Protein AF-A0A512D9S6-F1 (afdb_monomer_lite)

Secondary structure (DSSP, 8-state):
---------S-------THHHHHHHHHHHHHHHHHHHHHHHHHHS--TTSSPPTT-HHHHHHHHHHHHHHHHHHHHHTTTT----------

Sequence (91 aa):
MANTARNTTHDRRLSTETKASTKTTELYLYVAAVLAVVITALVVGNGEGGGEDPFGAEQALRYITFLTIGYMVARGLAKSGSRDFYDEHGN

pLDDT: mean 72.77, std 17.36, range [40.72, 97.06]

Foldseek 3Di:
DDDDDPDDDDDPPPVPCCVVVVVVVLVVVLVVVLVVLVVCQVVQQPPPDPDHRPRHPVNSVVVNVVSVVVSCCVVVVVPPPDPPPPPPPDD

Structure (mmCIF, N/CA/C/O backbone):
data_AF-A0A512D9S6-F1
#
_entry.id   AF-A0A512D9S6-F1
#
loop_
_atom_site.group_PDB
_atom_site.id
_atom_site.type_symbol
_atom_site.label_atom_id
_atom_site.label_alt_id
_atom_site.label_comp_id
_atom_site.label_asym_id
_atom_site.label_entity_id
_atom_site.label_seq_id
_atom_site.pdbx_PDB_ins_code
_atom_site.Cartn_x
_atom_site.Cartn_y
_atom_site.Cartn_z
_atom_site.occupancy
_atom_site.B_iso_or_equiv
_atom_site.auth_seq_id
_atom_site.auth_comp_id
_atom_site.auth_asym_id
_atom_site.auth_atom_id
_atom_site.pdbx_PDB_model_num
ATOM 1 N N . MET A 1 1 ? -33.103 -0.074 57.620 1.00 40.72 1 MET A N 1
ATOM 2 C CA . MET A 1 1 ? -33.355 -1.101 56.585 1.00 40.72 1 MET A CA 1
ATOM 3 C C . MET A 1 1 ? -33.298 -0.410 55.235 1.00 40.72 1 MET A C 1
ATOM 5 O O . MET A 1 1 ? -34.220 0.320 54.912 1.00 40.72 1 MET A O 1
ATOM 9 N N . ALA A 1 2 ? -32.191 -0.541 54.506 1.00 43.78 2 ALA A N 1
ATOM 10 C CA . ALA A 1 2 ? -32.032 0.058 53.184 1.00 43.78 2 ALA A CA 1
ATOM 11 C C . ALA A 1 2 ? -32.010 -1.066 52.151 1.00 43.78 2 ALA A C 1
ATOM 13 O O . ALA A 1 2 ? -31.129 -1.921 52.213 1.00 43.78 2 ALA A O 1
ATOM 14 N N . ASN A 1 3 ? -32.974 -1.091 51.230 1.00 51.38 3 ASN A N 1
ATOM 15 C CA . ASN A 1 3 ? -32.790 -1.817 49.983 1.00 51.38 3 ASN A CA 1
ATOM 16 C C . ASN A 1 3 ? -33.729 -1.314 48.883 1.00 51.38 3 ASN A C 1
ATOM 18 O O . ASN A 1 3 ? -34.873 -0.954 49.146 1.00 51.38 3 ASN A O 1
ATOM 22 N N . THR A 1 4 ? -33.225 -1.432 47.657 1.00 60.38 4 THR A N 1
ATOM 23 C CA . THR A 1 4 ? -33.967 -1.435 46.391 1.00 60.38 4 THR A CA 1
ATOM 24 C C . THR A 1 4 ? -34.185 -0.085 45.711 1.00 60.38 4 THR A C 1
ATOM 26 O O . THR A 1 4 ? -35.269 0.481 45.725 1.00 60.38 4 THR A O 1
ATOM 29 N N . ALA A 1 5 ? -33.172 0.327 44.948 1.00 51.09 5 ALA A N 1
ATOM 30 C CA . ALA A 1 5 ? -33.385 0.844 43.596 1.00 51.09 5 ALA A CA 1
ATOM 31 C C . ALA A 1 5 ? -32.134 0.576 42.744 1.00 51.09 5 ALA A C 1
ATOM 33 O O . ALA A 1 5 ? -31.356 1.470 42.424 1.00 51.09 5 ALA A O 1
ATOM 34 N N . ARG A 1 6 ? -31.922 -0.698 42.388 1.00 57.47 6 ARG A N 1
ATOM 35 C CA . ARG A 1 6 ? -31.040 -1.062 41.273 1.00 57.47 6 ARG A CA 1
ATOM 36 C C . ARG A 1 6 ? -31.740 -0.641 39.983 1.00 57.47 6 ARG A C 1
ATOM 38 O O . ARG A 1 6 ? -32.505 -1.422 39.430 1.00 57.47 6 ARG A O 1
ATOM 45 N N . ASN A 1 7 ? -31.512 0.590 39.533 1.00 56.66 7 ASN A N 1
ATOM 46 C CA . ASN A 1 7 ? -31.963 1.023 38.216 1.00 56.66 7 ASN A CA 1
ATOM 47 C C . ASN A 1 7 ? -30.876 0.707 37.183 1.00 56.66 7 ASN A C 1
ATOM 49 O O . ASN A 1 7 ? -30.034 1.529 36.837 1.00 56.66 7 ASN A O 1
ATOM 53 N N . THR A 1 8 ? -30.875 -0.545 36.736 1.00 68.19 8 THR A N 1
ATOM 54 C CA . THR A 1 8 ? -30.311 -0.942 35.450 1.00 68.19 8 THR A CA 1
ATOM 55 C C . THR A 1 8 ? -31.031 -0.188 34.339 1.00 68.19 8 THR A C 1
ATOM 57 O O . THR A 1 8 ? -32.256 -0.279 34.277 1.00 68.19 8 THR A O 1
ATOM 60 N N . THR A 1 9 ? -30.282 0.486 33.462 1.00 63.97 9 THR A N 1
ATOM 61 C CA . THR A 1 9 ? -30.443 0.613 31.990 1.00 63.97 9 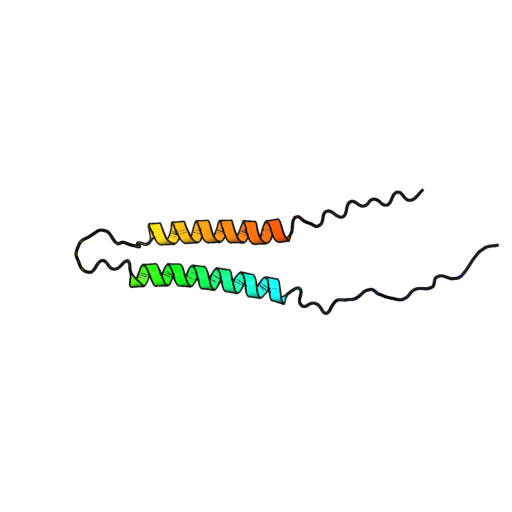THR A CA 1
ATOM 62 C C . THR A 1 9 ? -29.928 1.990 31.548 1.00 63.97 9 THR A C 1
ATOM 64 O O . THR A 1 9 ? -30.123 2.965 32.267 1.00 63.97 9 THR A O 1
ATOM 67 N N . HIS A 1 10 ? -29.366 2.049 30.333 1.00 52.88 10 HIS A N 1
ATOM 68 C CA . HIS A 1 10 ? -28.815 3.207 29.602 1.00 52.88 10 HIS A CA 1
ATOM 69 C C . HIS A 1 10 ? -27.357 3.514 29.989 1.00 52.88 10 HIS A C 1
ATOM 71 O O . HIS A 1 10 ? -27.073 3.920 31.100 1.00 52.88 10 HIS A O 1
ATOM 77 N N . ASP A 1 11 ? -26.338 3.338 29.155 1.00 55.19 11 ASP A N 1
ATOM 78 C CA . ASP A 1 11 ? -26.315 3.292 27.702 1.00 55.19 11 ASP A CA 1
ATOM 79 C C . ASP A 1 11 ? -25.012 2.563 27.326 1.00 55.19 11 ASP A C 1
ATOM 81 O O . ASP A 1 11 ? -23.980 3.172 27.047 1.00 55.19 11 ASP A O 1
ATOM 85 N N . ARG A 1 12 ? -25.017 1.219 27.358 1.00 52.88 12 ARG A N 1
ATOM 86 C CA . ARG A 1 12 ? -24.056 0.466 26.545 1.00 52.88 12 ARG A CA 1
ATOM 87 C C . ARG A 1 12 ? -24.468 0.741 25.111 1.00 52.88 12 ARG A C 1
ATOM 89 O O . ARG A 1 12 ? -25.167 -0.060 24.495 1.00 52.88 12 ARG A O 1
ATOM 96 N N . ARG A 1 13 ? -24.029 1.888 24.594 1.00 52.44 13 ARG A N 1
ATOM 97 C CA . ARG A 1 13 ? -23.842 2.096 23.170 1.00 52.44 13 ARG A CA 1
ATOM 98 C C . ARG A 1 13 ? -22.821 1.055 22.750 1.00 52.44 13 ARG A C 1
ATOM 100 O O . ARG A 1 13 ? -21.622 1.298 22.667 1.00 52.44 13 ARG A O 1
ATOM 107 N N . LEU A 1 14 ? -23.349 -0.141 22.511 1.00 54.97 14 LEU A N 1
ATOM 108 C CA . LEU A 1 14 ? -23.027 -0.983 21.385 1.00 54.97 14 LEU A CA 1
ATOM 109 C C . LEU A 1 14 ? -23.071 -0.046 20.178 1.00 54.97 14 LEU A C 1
ATOM 111 O O . LEU A 1 14 ? -24.071 0.043 19.471 1.00 54.97 14 LEU A O 1
ATOM 115 N N . SER A 1 15 ? -22.021 0.764 20.019 1.00 55.75 15 SER A N 1
ATOM 116 C CA . SER A 1 15 ? -21.710 1.398 18.757 1.00 55.75 15 SER A CA 1
ATOM 117 C C . SER A 1 15 ? -21.549 0.225 17.821 1.00 55.75 15 SER A C 1
ATOM 119 O O . SER A 1 15 ? -20.499 -0.414 17.820 1.00 55.75 15 SER A O 1
ATOM 121 N N . THR A 1 16 ? -22.654 -0.108 17.152 1.00 56.03 16 THR A N 1
ATOM 122 C CA . THR A 1 16 ? -22.733 -0.658 15.807 1.00 56.03 16 THR A CA 1
ATOM 123 C C . THR A 1 16 ? -21.323 -0.803 15.267 1.00 56.03 16 THR A C 1
ATOM 125 O O . THR A 1 16 ? -20.658 0.183 14.934 1.00 56.03 16 THR A O 1
ATOM 128 N N . GLU A 1 17 ? -20.870 -2.044 15.359 1.00 50.78 17 GLU A N 1
ATOM 129 C CA . GLU A 1 17 ? -19.512 -2.536 15.266 1.00 50.78 17 GLU A CA 1
ATOM 130 C C . GLU A 1 17 ? -18.912 -2.310 13.873 1.00 50.78 17 GLU A C 1
ATOM 132 O O . GLU A 1 17 ? -18.485 -3.230 13.189 1.00 50.78 17 GLU A O 1
ATOM 137 N N . THR A 1 18 ? -18.739 -1.058 13.465 1.00 58.47 18 THR A N 1
ATOM 138 C CA . THR A 1 18 ? -17.880 -0.694 12.329 1.00 58.47 18 THR A CA 1
ATOM 139 C C . THR A 1 18 ? -16.393 -0.776 12.724 1.00 58.47 18 THR A C 1
ATOM 141 O O . THR A 1 18 ? -15.512 -0.314 12.008 1.00 58.47 18 THR A O 1
ATOM 144 N N . LYS A 1 19 ? -16.069 -1.404 13.865 1.00 53.94 19 LYS A N 1
ATOM 145 C CA . LYS A 1 19 ? -14.697 -1.690 14.320 1.00 53.94 19 LYS A CA 1
ATOM 146 C C . LYS A 1 19 ? -13.974 -2.680 13.396 1.00 53.94 19 LYS A C 1
ATOM 148 O O . LYS A 1 19 ? -12.749 -2.655 13.326 1.00 53.94 19 LYS A O 1
ATOM 153 N N . ALA A 1 20 ? -14.706 -3.537 12.679 1.00 56.25 20 ALA A N 1
ATOM 154 C CA . ALA A 1 20 ? -14.111 -4.468 11.718 1.00 56.25 20 ALA A CA 1
ATOM 155 C C . ALA A 1 20 ? -13.732 -3.796 10.384 1.00 56.25 20 ALA A C 1
ATOM 157 O O . ALA A 1 20 ? -12.776 -4.223 9.733 1.00 56.25 20 ALA A O 1
ATOM 158 N N . SER A 1 21 ? -14.447 -2.733 9.990 1.00 55.84 21 SER A N 1
ATOM 159 C CA . SER A 1 21 ? -14.233 -2.063 8.700 1.00 55.84 21 SER A CA 1
ATOM 160 C C . SER A 1 21 ? -12.848 -1.419 8.626 1.00 55.84 21 SER A C 1
ATOM 162 O O . SER A 1 21 ? -12.099 -1.680 7.689 1.00 55.84 21 SER A O 1
ATOM 164 N N . THR A 1 22 ? -12.433 -0.689 9.667 1.00 59.62 22 THR A N 1
ATOM 165 C CA . THR A 1 22 ? -11.102 -0.058 9.702 1.00 59.62 22 THR A CA 1
ATOM 166 C C . THR A 1 22 ? -9.972 -1.084 9.645 1.00 59.62 22 THR A C 1
ATOM 168 O O . THR A 1 22 ? -9.038 -0.912 8.869 1.00 59.62 22 THR A O 1
ATOM 171 N N . LYS A 1 23 ? -10.098 -2.204 10.370 1.00 62.41 23 LYS A N 1
ATOM 172 C CA . LYS A 1 23 ? -9.109 -3.295 10.365 1.00 62.41 23 LYS A CA 1
ATOM 173 C C . LYS A 1 23 ? -8.915 -3.912 8.974 1.00 62.41 23 LYS A C 1
ATOM 175 O O . LYS A 1 23 ? -7.818 -4.365 8.655 1.00 62.41 23 LYS A O 1
ATOM 180 N N . THR A 1 24 ? -9.977 -3.956 8.171 1.00 71.56 24 THR A N 1
ATOM 181 C CA . THR A 1 24 ? -9.950 -4.578 6.842 1.00 71.56 24 THR A CA 1
ATOM 182 C C . THR A 1 24 ? -9.477 -3.581 5.784 1.00 71.56 24 THR A C 1
ATOM 184 O O . THR A 1 24 ? -8.601 -3.914 4.992 1.00 71.56 24 THR A O 1
ATOM 187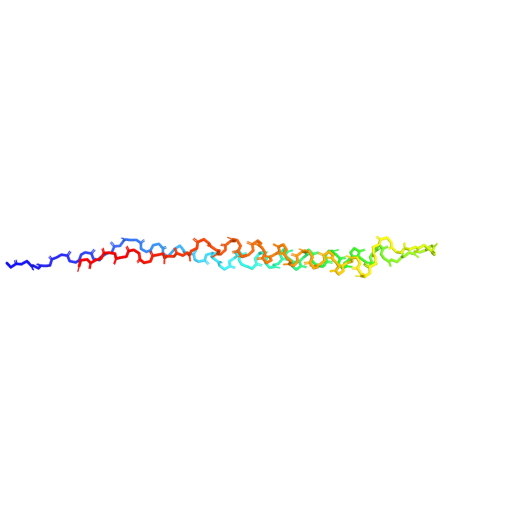 N N . THR A 1 25 ? -9.964 -2.337 5.819 1.00 79.69 25 THR A N 1
ATOM 188 C CA . THR A 1 25 ? -9.515 -1.264 4.916 1.00 79.69 25 THR A CA 1
ATOM 189 C C . THR A 1 25 ? -8.021 -0.982 5.068 1.00 79.69 25 THR A C 1
ATOM 191 O O . THR A 1 25 ? -7.323 -0.840 4.071 1.00 79.69 25 THR A O 1
ATOM 194 N N . GLU A 1 26 ? -7.496 -0.975 6.293 1.00 79.12 26 GLU A N 1
ATOM 195 C CA . GLU A 1 26 ? -6.065 -0.772 6.550 1.00 79.12 26 GLU A CA 1
ATOM 196 C C . GLU A 1 26 ? -5.197 -1.913 5.989 1.00 79.12 26 GLU A C 1
ATOM 198 O O . GLU A 1 26 ? -4.157 -1.665 5.381 1.00 79.12 26 GLU A O 1
ATOM 203 N N . LEU A 1 27 ? -5.644 -3.169 6.126 1.00 84.44 27 LEU A N 1
ATOM 204 C CA . LEU A 1 27 ? -4.962 -4.322 5.531 1.00 84.44 27 LEU A CA 1
ATOM 205 C C . LEU A 1 27 ? -4.986 -4.254 3.999 1.00 84.44 27 LEU A C 1
ATOM 207 O O . LEU A 1 27 ? -3.966 -4.512 3.363 1.00 84.44 27 LEU A O 1
ATOM 211 N N . TYR A 1 28 ? -6.125 -3.886 3.406 1.00 87.56 28 TYR A N 1
ATOM 212 C CA . TYR A 1 28 ? -6.233 -3.721 1.957 1.00 87.56 28 TYR A CA 1
ATOM 213 C C . TYR A 1 28 ? -5.318 -2.617 1.434 1.00 87.56 28 TYR A C 1
ATOM 215 O O . TYR A 1 28 ? -4.680 -2.816 0.404 1.00 87.56 28 TYR A O 1
ATOM 223 N N . LEU A 1 29 ? -5.199 -1.493 2.147 1.00 90.25 29 LEU A N 1
ATOM 224 C CA . LEU A 1 29 ? -4.262 -0.428 1.785 1.00 90.25 29 LEU A CA 1
ATOM 225 C C . LEU A 1 29 ? -2.811 -0.914 1.824 1.00 90.25 29 LEU A C 1
ATOM 227 O O . LEU A 1 29 ? -2.057 -0.641 0.893 1.00 90.25 29 LEU A O 1
ATOM 231 N N . TYR A 1 30 ? -2.428 -1.678 2.852 1.00 91.25 30 TYR A N 1
ATOM 232 C CA . TYR A 1 30 ? -1.096 -2.280 2.919 1.00 91.25 30 TYR A CA 1
ATOM 233 C C . TYR A 1 30 ? -0.841 -3.239 1.745 1.00 91.25 30 TYR A C 1
ATOM 235 O O . TYR A 1 30 ? 0.177 -3.119 1.066 1.00 91.25 30 TYR A O 1
ATOM 243 N N . VAL A 1 31 ? -1.778 -4.147 1.451 1.00 94.06 31 VAL A N 1
ATOM 244 C CA . VAL A 1 31 ? -1.652 -5.091 0.327 1.00 94.06 31 VAL A CA 1
ATOM 245 C C . VAL A 1 31 ? -1.570 -4.352 -1.010 1.00 94.06 31 VAL A C 1
ATOM 247 O O . VAL A 1 31 ? -0.703 -4.662 -1.823 1.00 94.06 31 VAL A O 1
ATOM 250 N N . ALA A 1 32 ? -2.421 -3.348 -1.231 1.00 96.00 32 ALA A N 1
ATOM 251 C CA . ALA A 1 32 ? -2.392 -2.528 -2.438 1.00 96.00 32 ALA A CA 1
ATOM 252 C C . ALA A 1 32 ? -1.046 -1.804 -2.603 1.00 96.00 32 ALA A C 1
ATOM 254 O O . ALA A 1 32 ? -0.500 -1.770 -3.704 1.00 96.00 32 ALA A O 1
ATOM 255 N N . ALA A 1 33 ? -0.473 -1.286 -1.514 1.00 96.25 33 ALA A N 1
ATOM 256 C CA . ALA A 1 33 ? 0.838 -0.645 -1.536 1.00 96.25 33 ALA A CA 1
ATOM 257 C C . ALA A 1 33 ? 1.972 -1.636 -1.854 1.00 96.25 33 ALA A C 1
ATOM 259 O O . ALA A 1 33 ? 2.843 -1.325 -2.664 1.00 96.25 33 ALA A O 1
ATOM 260 N N . VAL A 1 34 ? 1.947 -2.847 -1.285 1.00 96.94 34 VAL A N 1
ATOM 261 C CA . VAL A 1 34 ? 2.912 -3.910 -1.625 1.00 96.94 34 VAL A CA 1
ATOM 262 C C . VAL A 1 34 ? 2.808 -4.288 -3.105 1.00 96.94 34 VAL A C 1
ATOM 264 O O . VAL A 1 34 ? 3.827 -4.370 -3.788 1.00 96.94 34 VAL A O 1
ATOM 267 N N . LEU A 1 35 ? 1.589 -4.459 -3.625 1.00 97.06 35 LEU A N 1
ATOM 268 C CA . LEU A 1 35 ? 1.367 -4.748 -5.044 1.00 97.06 35 LEU A CA 1
ATOM 269 C C . LEU A 1 35 ? 1.880 -3.620 -5.942 1.00 97.06 35 LEU A C 1
ATOM 271 O O . LEU A 1 35 ? 2.514 -3.903 -6.953 1.00 97.06 35 LEU A O 1
ATOM 275 N N . ALA A 1 36 ? 1.673 -2.357 -5.566 1.00 96.12 36 ALA A N 1
ATOM 276 C CA . ALA A 1 36 ? 2.203 -1.221 -6.314 1.00 96.12 36 ALA A CA 1
ATOM 277 C C . ALA A 1 36 ? 3.741 -1.246 -6.389 1.00 96.12 36 ALA A C 1
ATOM 279 O O . ALA A 1 36 ? 4.303 -0.990 -7.455 1.00 96.12 36 ALA A O 1
ATOM 280 N N . VAL A 1 37 ? 4.428 -1.612 -5.299 1.00 96.12 37 VAL A N 1
ATOM 281 C CA . VAL A 1 37 ? 5.895 -1.769 -5.284 1.00 96.12 37 VAL A CA 1
ATOM 282 C C . VAL A 1 37 ? 6.342 -2.898 -6.214 1.00 96.12 37 VAL A C 1
ATOM 284 O O . VAL A 1 37 ? 7.269 -2.706 -6.999 1.00 96.12 37 VAL A O 1
ATOM 287 N N . VAL A 1 38 ? 5.667 -4.051 -6.178 1.00 94.62 38 VAL A N 1
ATOM 288 C CA . VAL A 1 38 ? 5.968 -5.179 -7.077 1.00 94.62 38 VAL A CA 1
ATOM 289 C C . VAL A 1 38 ? 5.749 -4.788 -8.537 1.00 94.62 38 VAL A C 1
ATOM 291 O O . VAL A 1 38 ? 6.623 -5.021 -9.364 1.00 94.62 38 VAL A O 1
ATOM 294 N N . ILE A 1 39 ? 4.622 -4.147 -8.859 1.00 93.12 39 ILE A N 1
ATOM 295 C CA . ILE A 1 39 ? 4.328 -3.678 -10.221 1.00 93.12 39 ILE A CA 1
ATOM 296 C C . ILE A 1 39 ? 5.389 -2.679 -10.680 1.00 93.12 39 ILE A C 1
ATOM 298 O O . ILE A 1 39 ? 5.872 -2.783 -11.800 1.00 93.12 39 ILE A O 1
ATOM 302 N N . THR A 1 40 ? 5.802 -1.753 -9.813 1.00 91.75 40 THR A N 1
ATOM 303 C CA . THR A 1 40 ? 6.868 -0.793 -10.129 1.00 91.75 40 THR A CA 1
ATOM 304 C C . THR A 1 40 ? 8.168 -1.515 -10.468 1.00 91.75 40 THR A C 1
ATOM 306 O O . THR A 1 40 ? 8.786 -1.192 -11.474 1.00 91.75 40 THR A O 1
ATOM 309 N N . ALA A 1 41 ? 8.546 -2.540 -9.699 1.00 90.56 41 ALA A N 1
ATOM 310 C CA . ALA A 1 41 ? 9.724 -3.353 -9.996 1.00 90.56 41 ALA A CA 1
ATOM 311 C C . ALA A 1 41 ? 9.622 -4.113 -11.313 1.00 90.56 41 ALA A C 1
ATOM 313 O O . ALA A 1 41 ? 10.597 -4.189 -12.046 1.00 90.56 41 ALA A O 1
ATOM 314 N N . LEU A 1 42 ? 8.440 -4.618 -11.656 1.00 87.56 42 LEU A N 1
ATOM 315 C CA . LEU A 1 42 ? 8.231 -5.292 -12.935 1.00 87.56 42 LEU A CA 1
ATOM 316 C C . LEU A 1 42 ? 8.222 -4.325 -14.123 1.00 87.56 42 LEU A C 1
ATOM 318 O O . LEU A 1 42 ? 8.602 -4.721 -15.216 1.00 87.56 42 LEU A O 1
ATOM 322 N N . VAL A 1 43 ? 7.769 -3.084 -13.940 1.00 88.00 43 VAL A N 1
ATOM 323 C CA . VAL A 1 43 ? 7.703 -2.080 -15.015 1.00 88.00 43 VAL A CA 1
ATOM 324 C C . VAL A 1 43 ? 9.052 -1.393 -15.221 1.00 88.00 43 VAL A C 1
ATOM 326 O O . VAL A 1 43 ? 9.434 -1.125 -16.354 1.00 88.0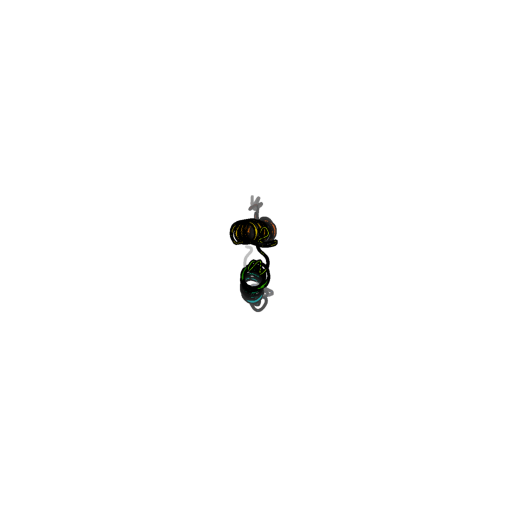0 43 VAL A O 1
ATOM 329 N N . VAL A 1 44 ? 9.764 -1.097 -14.134 1.00 85.06 44 VAL A N 1
ATOM 330 C CA . VAL A 1 44 ? 10.976 -0.262 -14.134 1.00 85.06 44 VAL A CA 1
ATOM 331 C C . VAL A 1 44 ? 12.257 -1.093 -14.050 1.00 85.06 44 VAL A C 1
ATOM 333 O O . VAL A 1 44 ? 13.295 -0.662 -14.540 1.00 85.06 44 VAL A O 1
ATOM 336 N N . GLY A 1 45 ? 12.203 -2.283 -13.451 1.00 76.50 45 GLY A N 1
ATOM 337 C CA . GLY A 1 45 ? 13.347 -3.181 -13.271 1.00 76.50 45 GLY A CA 1
ATOM 338 C C . GLY A 1 45 ? 13.676 -4.051 -14.483 1.00 76.50 45 GLY A C 1
ATOM 339 O O . GLY A 1 45 ? 14.321 -5.074 -14.317 1.00 76.50 45 GLY A O 1
ATOM 340 N N . ASN A 1 46 ? 13.200 -3.690 -15.677 1.00 68.50 46 ASN A N 1
ATOM 341 C CA . ASN A 1 46 ? 13.678 -4.273 -16.927 1.00 68.50 46 ASN A CA 1
ATOM 342 C C . ASN A 1 46 ? 14.501 -3.199 -17.638 1.00 68.50 46 ASN A C 1
ATOM 344 O O . ASN A 1 46 ? 13.985 -2.463 -18.476 1.00 68.50 46 ASN A O 1
ATOM 348 N N . GLY A 1 47 ? 15.767 -3.049 -17.262 1.00 63.19 47 GLY A N 1
ATOM 349 C CA . GLY A 1 47 ? 16.705 -2.160 -17.928 1.00 63.19 47 GLY A CA 1
ATOM 350 C C . GLY A 1 47 ? 16.928 -2.592 -19.376 1.00 63.19 47 GLY A C 1
ATOM 351 O O . GLY A 1 47 ? 17.837 -3.363 -19.671 1.00 63.19 47 GLY A O 1
ATOM 352 N N . GLU A 1 48 ? 16.137 -2.058 -20.308 1.00 63.28 48 GLU A N 1
ATOM 353 C CA . GLU A 1 48 ? 16.204 -2.339 -21.754 1.00 63.28 48 GLU A CA 1
ATOM 354 C C . GLU A 1 48 ? 17.525 -1.880 -22.432 1.00 63.28 48 GLU A C 1
ATOM 356 O O . GLU A 1 48 ? 17.623 -1.858 -23.656 1.00 63.28 48 GLU A O 1
ATOM 361 N N . GLY A 1 49 ? 18.569 -1.522 -21.673 1.00 58.03 49 GLY A N 1
ATOM 362 C CA . GLY A 1 49 ? 19.764 -0.845 -22.193 1.00 58.03 49 GLY A CA 1
ATOM 363 C C . GLY A 1 49 ? 21.104 -1.167 -21.525 1.00 58.03 49 GLY A C 1
ATOM 364 O O . GLY A 1 49 ? 22.037 -0.387 -21.685 1.00 58.03 49 GLY A O 1
ATOM 365 N N . GLY A 1 50 ? 21.237 -2.274 -20.784 1.00 57.09 50 GLY A N 1
ATOM 366 C CA . GLY A 1 50 ? 22.539 -2.724 -20.254 1.00 57.09 50 GLY A CA 1
ATOM 367 C C . GLY A 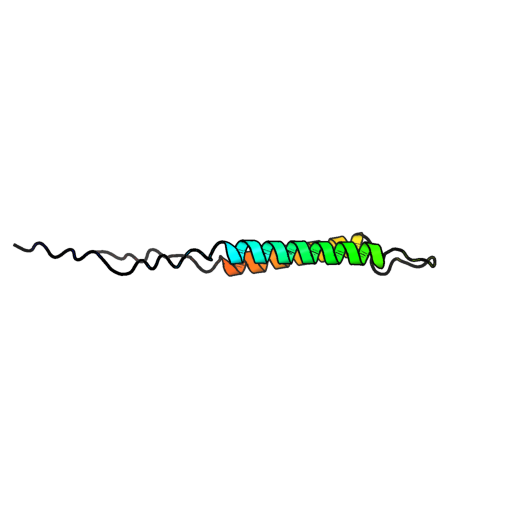1 50 ? 23.112 -1.905 -19.085 1.00 57.09 50 GLY A C 1
ATOM 368 O O . GLY A 1 50 ? 24.294 -2.042 -18.774 1.00 57.09 50 GLY A O 1
ATOM 369 N N . GLY A 1 51 ? 22.293 -1.063 -18.449 1.00 64.12 51 GLY A N 1
ATOM 370 C CA . GLY A 1 51 ? 22.603 -0.373 -17.191 1.00 64.12 51 GLY A CA 1
ATOM 371 C C . GLY A 1 51 ? 21.973 -1.061 -15.976 1.00 64.12 51 GLY A C 1
ATOM 372 O O . GLY A 1 51 ? 21.137 -1.947 -16.132 1.00 64.12 51 GLY A O 1
ATOM 373 N N . GLU A 1 52 ? 22.377 -0.648 -14.770 1.00 68.88 52 GLU A N 1
ATOM 374 C CA . GLU A 1 52 ? 21.781 -1.109 -13.507 1.00 68.88 52 GLU A CA 1
ATOM 375 C C . GLU A 1 52 ? 20.271 -0.835 -13.484 1.00 68.88 52 GLU A C 1
ATOM 377 O O . GLU A 1 52 ? 19.837 0.272 -13.813 1.00 68.88 52 GLU A O 1
ATOM 382 N N . ASP A 1 53 ? 19.476 -1.831 -13.079 1.00 75.38 53 ASP A N 1
ATOM 383 C CA . ASP A 1 53 ? 18.027 -1.681 -12.965 1.00 75.38 53 ASP A CA 1
ATOM 384 C C . ASP A 1 53 ? 17.692 -0.578 -11.950 1.00 75.38 53 ASP A C 1
ATOM 386 O O . ASP A 1 53 ? 17.959 -0.742 -10.753 1.00 75.38 53 ASP A O 1
ATOM 390 N N . PRO A 1 54 ? 17.049 0.526 -12.375 1.00 77.81 54 PRO A N 1
ATOM 391 C CA . PRO A 1 54 ? 16.759 1.641 -11.479 1.00 77.81 54 PRO A CA 1
ATOM 392 C C . PRO A 1 54 ? 15.802 1.251 -10.343 1.00 77.81 54 PRO A C 1
ATOM 394 O O . PRO A 1 54 ? 15.734 1.938 -9.322 1.00 77.81 54 PRO A O 1
ATOM 397 N N . PHE A 1 55 ? 15.070 0.141 -10.493 1.00 85.00 55 PHE A N 1
ATOM 398 C CA . PHE A 1 55 ? 14.232 -0.426 -9.442 1.00 85.00 55 PHE A CA 1
ATOM 399 C C . PHE A 1 55 ? 14.161 -1.957 -9.537 1.00 85.00 55 PHE A C 1
ATOM 401 O O . PHE A 1 55 ? 13.181 -2.531 -10.009 1.00 85.00 55 PHE A O 1
ATOM 408 N N . GLY A 1 56 ? 15.223 -2.623 -9.086 1.00 85.88 56 GLY A N 1
ATOM 409 C CA . GLY A 1 56 ? 15.304 -4.084 -9.045 1.00 85.88 56 GLY A CA 1
ATOM 410 C C . GLY A 1 56 ? 14.601 -4.738 -7.845 1.00 85.88 56 GLY A C 1
ATOM 411 O O . GLY A 1 56 ? 14.041 -4.084 -6.958 1.00 85.88 56 GLY A O 1
ATOM 412 N N . ALA A 1 57 ? 14.683 -6.070 -7.787 1.00 88.62 57 ALA A N 1
ATOM 413 C CA . ALA A 1 57 ? 14.046 -6.887 -6.750 1.00 88.62 57 ALA A CA 1
ATOM 414 C C . ALA A 1 57 ? 14.532 -6.565 -5.323 1.00 88.62 57 ALA A C 1
ATOM 416 O O . ALA A 1 57 ? 13.723 -6.513 -4.397 1.00 88.62 57 ALA A O 1
ATOM 417 N N . GLU A 1 58 ? 15.831 -6.312 -5.134 1.00 90.56 58 GLU A N 1
ATOM 418 C CA . GLU A 1 58 ? 16.384 -5.940 -3.824 1.00 90.56 58 GLU A CA 1
ATOM 419 C C . GLU A 1 58 ? 15.761 -4.636 -3.306 1.00 90.56 58 GLU A C 1
ATOM 421 O O . GLU A 1 58 ? 15.287 -4.566 -2.167 1.00 90.56 58 GLU A O 1
ATOM 426 N N . GLN A 1 59 ? 15.690 -3.619 -4.169 1.00 91.81 59 GLN A N 1
ATOM 427 C CA . GLN A 1 59 ? 15.112 -2.323 -3.834 1.00 91.81 59 GLN A CA 1
ATOM 428 C C . GLN A 1 59 ? 13.618 -2.457 -3.500 1.00 91.81 59 GLN A C 1
ATOM 430 O O . GLN A 1 59 ? 13.147 -1.901 -2.504 1.00 91.81 59 GLN A O 1
ATOM 435 N N . ALA A 1 60 ? 12.884 -3.260 -4.275 1.00 93.75 60 ALA A N 1
ATOM 436 C CA . ALA A 1 60 ? 11.479 -3.562 -4.026 1.00 93.75 60 ALA A CA 1
ATOM 437 C C . ALA A 1 60 ? 11.262 -4.217 -2.650 1.00 93.75 60 ALA A C 1
ATOM 439 O O . ALA A 1 60 ? 10.424 -3.763 -1.868 1.00 93.75 60 ALA A O 1
ATOM 440 N N . LEU A 1 61 ? 12.054 -5.237 -2.307 1.00 95.12 61 LEU A N 1
ATOM 441 C CA . LEU A 1 61 ? 11.968 -5.923 -1.013 1.00 95.12 61 LEU A CA 1
ATOM 442 C C . LEU A 1 61 ? 12.321 -5.001 0.158 1.00 95.12 61 LEU A C 1
ATOM 444 O O . LEU A 1 61 ? 11.682 -5.060 1.215 1.00 95.12 61 LEU A O 1
ATOM 448 N N . ARG A 1 62 ? 13.291 -4.103 -0.032 1.00 96.00 62 ARG A N 1
ATOM 449 C CA . ARG A 1 62 ? 13.651 -3.091 0.964 1.00 96.00 62 ARG A CA 1
ATOM 450 C C . ARG A 1 62 ? 12.480 -2.148 1.246 1.00 96.00 62 ARG A C 1
ATOM 452 O O . ARG A 1 62 ? 12.140 -1.933 2.411 1.00 96.00 62 ARG A O 1
ATOM 459 N N . TYR A 1 63 ? 11.809 -1.651 0.205 1.00 95.88 63 TYR A N 1
ATOM 460 C CA . TYR A 1 63 ? 10.616 -0.817 0.372 1.00 95.88 63 TYR A CA 1
ATOM 461 C C . TYR A 1 63 ? 9.453 -1.572 1.016 1.00 95.88 63 TYR A C 1
ATOM 463 O O . TYR A 1 63 ? 8.838 -1.035 1.934 1.00 95.88 63 TYR A O 1
ATOM 471 N N . ILE A 1 64 ? 9.190 -2.823 0.621 1.00 96.38 64 ILE A N 1
ATOM 472 C CA . ILE A 1 64 ? 8.160 -3.670 1.251 1.00 96.38 64 ILE A CA 1
ATOM 473 C C . ILE A 1 64 ? 8.447 -3.863 2.745 1.00 96.38 64 ILE A C 1
ATOM 475 O O . ILE A 1 64 ? 7.534 -3.789 3.570 1.00 96.38 64 ILE A O 1
ATOM 479 N N . THR A 1 65 ? 9.711 -4.062 3.118 1.00 96.25 65 THR A N 1
ATOM 480 C CA . THR A 1 65 ? 10.120 -4.190 4.523 1.00 96.25 65 THR A CA 1
ATOM 481 C C . THR A 1 65 ? 9.805 -2.916 5.305 1.00 96.25 65 THR A C 1
ATOM 483 O O . THR A 1 65 ? 9.165 -2.987 6.354 1.00 96.25 65 THR A O 1
ATOM 486 N N . PHE A 1 66 ? 10.163 -1.740 4.776 1.00 96.00 66 PHE A N 1
ATOM 487 C CA . PHE A 1 66 ? 9.809 -0.461 5.402 1.00 96.00 66 PHE A CA 1
ATOM 488 C C . PHE A 1 66 ? 8.295 -0.256 5.505 1.00 96.00 66 PHE A C 1
ATOM 490 O O . PHE A 1 66 ? 7.811 0.172 6.551 1.00 96.00 66 PHE A O 1
ATOM 497 N N . LEU A 1 67 ? 7.540 -0.626 4.469 1.00 94.50 67 LEU A N 1
ATOM 498 C CA . LEU A 1 67 ? 6.075 -0.591 4.456 1.00 94.50 67 LEU A CA 1
ATOM 499 C C . LEU A 1 67 ? 5.482 -1.473 5.559 1.00 94.50 67 LEU A C 1
ATOM 501 O O . LEU A 1 67 ? 4.541 -1.081 6.243 1.00 94.50 67 LEU A O 1
ATOM 505 N N . THR A 1 68 ? 6.071 -2.648 5.767 1.00 92.38 68 THR A N 1
ATOM 506 C CA . THR A 1 68 ? 5.659 -3.607 6.798 1.00 92.38 68 THR A CA 1
ATOM 507 C C . THR A 1 68 ? 5.946 -3.076 8.195 1.00 92.38 68 THR A C 1
ATOM 509 O O . THR A 1 68 ? 5.083 -3.154 9.067 1.00 92.38 68 THR A O 1
ATOM 512 N N . ILE A 1 69 ? 7.123 -2.483 8.411 1.00 91.19 69 ILE A N 1
ATOM 513 C CA . ILE A 1 69 ? 7.454 -1.820 9.677 1.00 91.19 69 ILE A CA 1
ATOM 514 C C . ILE A 1 69 ? 6.481 -0.662 9.926 1.00 91.19 69 ILE A C 1
ATOM 516 O O . ILE A 1 69 ? 5.899 -0.582 11.005 1.00 91.19 69 ILE A O 1
ATOM 520 N N . GLY A 1 70 ? 6.241 0.189 8.925 1.00 89.44 70 GLY A N 1
ATOM 521 C CA . GLY A 1 70 ? 5.284 1.293 9.005 1.00 89.44 70 GLY A CA 1
ATOM 522 C C . GLY A 1 70 ? 3.870 0.821 9.342 1.00 89.44 70 GLY A C 1
ATOM 523 O O . GLY A 1 70 ? 3.232 1.399 10.217 1.00 89.44 70 GLY A O 1
ATOM 524 N N . TYR A 1 71 ? 3.414 -0.277 8.733 1.00 88.69 71 TYR A N 1
ATOM 525 C CA . TYR A 1 71 ? 2.135 -0.910 9.053 1.00 88.69 71 TYR A CA 1
ATOM 526 C C . TYR A 1 71 ? 2.091 -1.424 10.496 1.00 88.69 71 TYR A C 1
ATOM 528 O O . TYR A 1 71 ? 1.130 -1.164 11.215 1.00 88.69 71 TYR A O 1
ATOM 536 N N . MET A 1 72 ? 3.140 -2.107 10.963 1.00 85.44 72 MET A N 1
ATOM 537 C CA . MET A 1 72 ? 3.203 -2.593 12.346 1.00 85.44 72 MET A CA 1
ATOM 538 C C . MET A 1 72 ? 3.224 -1.448 13.358 1.00 85.44 72 MET A C 1
ATOM 540 O O . MET A 1 72 ? 2.595 -1.559 14.408 1.00 85.44 72 MET A O 1
ATOM 544 N N . VAL A 1 73 ? 3.893 -0.340 13.041 1.00 82.62 73 VAL A N 1
ATOM 545 C CA . VAL A 1 73 ? 3.906 0.867 13.875 1.00 82.62 73 VAL A CA 1
ATOM 546 C C . VAL A 1 73 ? 2.540 1.549 13.863 1.00 82.62 73 VAL A C 1
ATOM 548 O O . VAL A 1 73 ? 2.007 1.826 14.933 1.00 82.62 73 VAL A O 1
ATOM 551 N N . ALA A 1 74 ? 1.932 1.760 12.693 1.00 80.12 74 ALA A N 1
ATOM 552 C CA . ALA A 1 74 ? 0.594 2.339 12.566 1.00 80.12 74 ALA A CA 1
ATOM 553 C C . ALA A 1 74 ? -0.444 1.516 13.345 1.00 80.12 74 ALA A C 1
ATOM 555 O O . ALA A 1 74 ? -1.220 2.064 14.125 1.00 80.12 74 ALA A O 1
ATOM 556 N N . ARG A 1 75 ? -0.374 0.186 13.233 1.00 76.44 75 ARG A N 1
ATOM 557 C CA . ARG A 1 75 ? -1.256 -0.757 13.927 1.00 76.44 75 ARG A CA 1
ATOM 558 C C . ARG A 1 75 ? -0.960 -0.878 15.425 1.00 76.44 75 ARG A C 1
ATOM 560 O O . ARG A 1 75 ? -1.881 -1.059 16.222 1.00 76.44 75 ARG A O 1
ATOM 567 N N . GLY A 1 76 ? 0.314 -0.818 15.811 1.00 68.25 76 GLY A N 1
ATOM 568 C CA . GLY A 1 76 ? 0.790 -0.937 17.190 1.00 68.25 76 GLY A CA 1
ATOM 569 C C . GLY A 1 76 ? 0.507 0.315 18.016 1.00 68.25 76 GLY A C 1
ATOM 570 O O . GLY A 1 76 ? -0.055 0.206 19.105 1.00 68.25 76 GLY A O 1
ATOM 571 N N . LEU A 1 77 ? 0.790 1.501 17.468 1.00 59.84 77 LEU A N 1
ATOM 572 C CA . LEU A 1 77 ? 0.433 2.792 18.069 1.00 59.84 77 LEU A CA 1
ATOM 573 C C . LEU A 1 77 ? -1.087 2.982 18.137 1.00 59.84 77 LEU A C 1
ATOM 575 O O . LEU A 1 77 ? -1.597 3.464 19.144 1.00 59.84 77 LEU A O 1
ATOM 579 N N . ALA A 1 78 ? -1.836 2.525 17.126 1.00 58.91 78 ALA A N 1
ATOM 580 C CA . ALA A 1 78 ? -3.299 2.538 17.167 1.00 58.91 78 ALA A CA 1
ATOM 581 C C . ALA A 1 78 ? -3.896 1.638 18.270 1.00 58.91 78 ALA A C 1
ATOM 583 O O . ALA A 1 78 ? -5.077 1.773 18.594 1.00 58.91 78 ALA A O 1
ATOM 584 N N . LYS A 1 79 ? -3.110 0.718 18.855 1.00 57.41 79 LYS A N 1
ATOM 585 C CA . LYS A 1 79 ? -3.571 -0.246 19.867 1.00 57.41 79 LYS A CA 1
ATOM 586 C C . LYS A 1 79 ? -2.908 -0.104 21.244 1.00 57.41 79 LYS A C 1
ATOM 588 O O . LYS A 1 79 ? -3.427 -0.663 22.206 1.00 57.41 79 LYS A O 1
ATOM 593 N N . SER A 1 80 ? -1.833 0.673 21.390 1.00 55.44 80 SER A N 1
ATOM 594 C CA . SER A 1 80 ? -1.142 0.870 22.677 1.00 55.44 80 SER A CA 1
ATOM 595 C C . SER A 1 80 ? -1.864 1.812 23.656 1.00 55.44 80 SER A C 1
ATOM 597 O O . SER A 1 80 ? -1.388 2.007 24.770 1.00 55.44 80 SER A O 1
ATOM 599 N N . GLY A 1 81 ? -3.008 2.387 23.269 1.00 55.06 81 GLY A N 1
ATOM 600 C CA . GLY A 1 81 ? -3.783 3.348 24.066 1.00 55.06 81 GLY A CA 1
ATOM 601 C C . GLY A 1 81 ? -4.832 2.768 25.026 1.00 55.06 81 GLY A C 1
ATOM 602 O O . GLY A 1 81 ? -5.633 3.533 25.544 1.00 55.06 81 GLY A O 1
ATOM 603 N N . SER A 1 82 ? -4.878 1.455 25.272 1.00 53.78 82 SER A N 1
ATOM 604 C CA . SER A 1 82 ? -5.816 0.858 26.241 1.00 53.78 82 SER A CA 1
ATOM 605 C C . SER A 1 82 ? -5.057 -0.014 27.238 1.00 53.78 82 SER A C 1
ATOM 607 O O . SER A 1 82 ? -5.013 -1.238 27.148 1.00 53.78 82 SER A O 1
ATOM 609 N N . ARG A 1 83 ? -4.393 0.655 28.181 1.00 53.53 83 ARG A N 1
ATOM 610 C CA . ARG A 1 83 ? -4.222 0.121 29.530 1.00 53.53 83 ARG A CA 1
ATOM 611 C C . ARG A 1 83 ? -5.388 0.685 30.329 1.00 53.53 83 ARG A C 1
ATOM 613 O O . ARG A 1 83 ? -5.296 1.813 30.800 1.00 53.53 83 ARG A O 1
ATOM 620 N N . ASP A 1 84 ? -6.475 -0.072 30.439 1.00 53.47 84 ASP A N 1
ATOM 621 C CA . ASP A 1 84 ? -7.364 0.111 31.585 1.00 53.47 84 ASP A CA 1
ATOM 622 C C . ASP A 1 84 ? -6.520 -0.240 32.813 1.00 53.47 84 ASP A C 1
ATOM 624 O O . ASP A 1 84 ? -6.284 -1.411 33.120 1.00 53.47 84 ASP A O 1
ATOM 628 N N . PHE A 1 85 ? -5.968 0.782 33.464 1.00 50.81 85 PHE A N 1
ATOM 629 C CA . PHE A 1 85 ? -5.625 0.654 34.867 1.00 50.81 85 PHE A CA 1
ATOM 630 C C . PHE A 1 85 ? -6.965 0.452 35.566 1.00 50.81 85 PHE A C 1
ATOM 632 O O . PHE A 1 85 ? -7.817 1.338 35.553 1.00 50.81 85 PHE A O 1
ATOM 639 N N . TYR A 1 86 ? -7.183 -0.753 36.089 1.00 56.34 86 TYR A N 1
ATOM 640 C CA . TYR A 1 86 ? -8.200 -0.999 37.100 1.00 56.34 86 TYR A CA 1
ATOM 641 C C . TYR A 1 86 ? -7.836 -0.155 38.331 1.00 56.34 86 TYR A C 1
ATOM 643 O O . TYR A 1 86 ? -7.299 -0.665 39.308 1.00 56.34 86 TYR A O 1
ATOM 651 N N . ASP A 1 87 ? -8.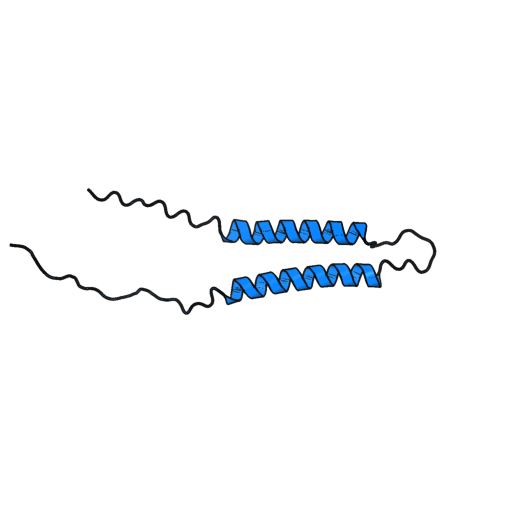119 1.142 38.279 1.00 60.72 87 ASP A N 1
ATOM 652 C CA . ASP A 1 87 ? -8.290 1.964 39.466 1.00 60.72 87 ASP A CA 1
ATOM 653 C C . ASP A 1 87 ? -9.734 1.759 39.928 1.00 60.72 87 ASP A C 1
ATOM 655 O O . ASP A 1 87 ? -10.575 2.649 39.859 1.00 60.72 87 ASP A O 1
ATOM 659 N N . GLU A 1 88 ? -10.039 0.546 40.387 1.00 54.88 88 GLU A N 1
ATOM 660 C CA . GLU A 1 88 ? -11.132 0.365 41.333 1.00 54.88 88 GLU A CA 1
ATOM 661 C C . GLU A 1 88 ? -10.504 0.251 42.721 1.00 54.88 88 GLU A C 1
ATOM 663 O O . GLU A 1 88 ? -10.381 -0.810 43.330 1.00 54.88 88 GLU A O 1
ATOM 668 N N . HIS A 1 89 ? -10.061 1.410 43.211 1.00 60.69 89 HIS A N 1
ATOM 669 C CA . HIS A 1 89 ? -10.105 1.688 44.636 1.00 60.69 89 HIS A CA 1
ATOM 670 C C . HIS A 1 89 ? -11.572 1.606 45.069 1.00 60.69 89 HIS A C 1
ATOM 672 O O . HIS A 1 89 ? -12.346 2.543 44.881 1.00 60.69 89 HIS A O 1
ATOM 678 N N . GLY A 1 90 ? -11.944 0.458 45.626 1.00 52.50 90 GLY A N 1
ATOM 679 C CA . GLY A 1 90 ? -13.276 0.184 46.145 1.00 52.50 90 GLY A CA 1
ATOM 680 C C . GLY A 1 90 ? -13.222 -0.407 47.551 1.00 52.50 90 GLY A C 1
ATOM 681 O O . GLY A 1 90 ? -13.496 -1.589 47.702 1.00 52.50 90 GLY A O 1
ATOM 682 N N . ASN A 1 91 ? -12.908 0.461 48.524 1.00 47.31 91 ASN A 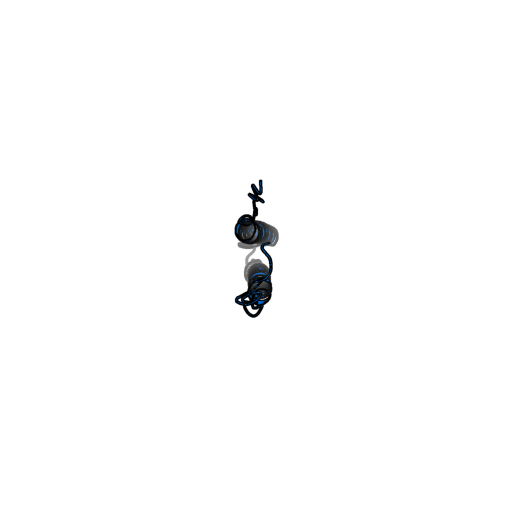N 1
ATOM 683 C CA . ASN A 1 91 ? -13.155 0.370 49.977 1.00 47.31 91 ASN A CA 1
ATOM 684 C C . ASN A 1 91 ? -12.536 -0.793 50.776 1.00 47.31 91 ASN A C 1
ATOM 686 O O . ASN A 1 91 ? -13.120 -1.898 50.810 1.00 47.31 91 ASN A O 1
#

Radius of gyration: 25.14 Å; chains: 1; bounding box: 57×10×79 Å

Organism: NCBI:txid515326